Protein AF-A0A4Q3S6K4-F1 (afdb_monomer)

Structure (mmCIF, N/CA/C/O backbone):
data_AF-A0A4Q3S6K4-F1
#
_entry.id   AF-A0A4Q3S6K4-F1
#
loop_
_atom_site.group_PDB
_atom_site.id
_atom_site.type_symbol
_atom_site.label_atom_id
_atom_site.label_alt_id
_atom_site.label_comp_id
_atom_site.label_asym_id
_atom_site.label_entity_id
_atom_site.label_seq_id
_atom_site.pdbx_PDB_ins_code
_atom_site.Cartn_x
_atom_site.Cartn_y
_atom_site.Cartn_z
_atom_site.occupancy
_atom_site.B_iso_or_equiv
_atom_site.auth_seq_id
_atom_site.auth_comp_id
_atom_site.auth_asym_id
_atom_site.auth_atom_id
_atom_site.pdbx_PDB_model_num
ATOM 1 N N . MET A 1 1 ? -17.956 4.741 6.816 1.00 95.38 1 MET A N 1
ATOM 2 C CA . MET A 1 1 ? -16.808 4.893 5.907 1.00 95.38 1 MET A CA 1
ATOM 3 C C . MET A 1 1 ? -16.724 3.650 5.050 1.00 95.38 1 MET A C 1
ATOM 5 O O . MET A 1 1 ? -16.864 2.558 5.586 1.00 95.38 1 MET A O 1
ATOM 9 N N . ILE A 1 2 ? -16.539 3.829 3.748 1.00 96.81 2 ILE A N 1
ATOM 10 C CA . ILE A 1 2 ? -16.152 2.753 2.837 1.00 96.81 2 ILE A CA 1
ATOM 11 C C . ILE A 1 2 ? -14.733 3.094 2.401 1.00 96.81 2 ILE A C 1
ATOM 13 O O . ILE A 1 2 ? -14.504 4.203 1.920 1.00 96.81 2 ILE A O 1
ATOM 17 N N . LEU A 1 3 ? -13.798 2.182 2.631 1.00 96.69 3 LEU A N 1
ATOM 18 C CA . LEU A 1 3 ? -12.411 2.306 2.209 1.00 96.69 3 LEU A CA 1
ATOM 19 C C . LEU A 1 3 ? -12.179 1.319 1.068 1.00 96.69 3 LEU A C 1
ATOM 21 O O . LEU A 1 3 ? -12.481 0.139 1.215 1.00 96.69 3 LEU A O 1
ATOM 25 N N . VAL A 1 4 ? -11.678 1.812 -0.060 1.00 96.00 4 VAL A N 1
ATOM 26 C CA . VAL A 1 4 ? -11.368 1.003 -1.243 1.00 96.00 4 VAL A CA 1
ATOM 27 C C . VAL A 1 4 ? -9.893 1.191 -1.543 1.00 96.00 4 VAL A C 1
ATOM 29 O O . VAL A 1 4 ? -9.453 2.320 -1.750 1.00 96.00 4 VAL A O 1
ATOM 32 N N . LEU A 1 5 ? -9.137 0.099 -1.532 1.00 95.75 5 LEU A N 1
ATOM 33 C CA . LEU A 1 5 ? -7.689 0.099 -1.712 1.00 95.75 5 LEU A CA 1
ATOM 34 C C . LEU A 1 5 ? -7.286 -0.886 -2.812 1.00 95.75 5 LEU A C 1
ATOM 36 O O . LEU A 1 5 ? -7.987 -1.881 -3.023 1.00 95.75 5 LEU A O 1
ATOM 40 N N . PRO A 1 6 ? -6.176 -0.626 -3.524 1.00 93.44 6 PRO A N 1
ATOM 41 C CA . PRO A 1 6 ? -5.628 -1.583 -4.474 1.00 93.44 6 PRO A CA 1
ATOM 42 C C . PRO A 1 6 ? -5.167 -2.843 -3.737 1.00 93.44 6 PRO A C 1
ATOM 44 O O . PRO A 1 6 ? -4.420 -2.746 -2.766 1.00 93.44 6 PRO A O 1
ATOM 47 N N . ASP A 1 7 ? -5.596 -4.010 -4.209 1.00 94.50 7 ASP A N 1
ATOM 48 C CA . ASP A 1 7 ? -5.064 -5.296 -3.769 1.00 94.50 7 ASP A CA 1
ATOM 49 C C . ASP A 1 7 ? -3.677 -5.489 -4.394 1.00 94.50 7 ASP A C 1
ATOM 51 O O . ASP A 1 7 ? -3.549 -5.596 -5.625 1.00 94.50 7 ASP A O 1
ATOM 55 N N . PRO A 1 8 ? -2.610 -5.497 -3.582 1.00 93.19 8 PRO A N 1
ATOM 56 C CA . PRO A 1 8 ? -1.274 -5.537 -4.123 1.00 93.19 8 PRO A CA 1
ATOM 57 C C . PRO A 1 8 ? -0.954 -6.867 -4.802 1.00 93.19 8 PRO A C 1
ATOM 59 O O . PRO A 1 8 ? -0.105 -6.862 -5.680 1.00 93.19 8 PRO A O 1
ATOM 62 N N . GLU A 1 9 ? -1.636 -7.975 -4.492 1.00 92.75 9 GLU A N 1
ATOM 63 C CA . GLU A 1 9 ? -1.395 -9.275 -5.141 1.00 92.75 9 GLU A CA 1
ATOM 64 C C . GLU A 1 9 ? -1.678 -9.230 -6.650 1.00 92.75 9 GLU A C 1
ATOM 66 O O . GLU A 1 9 ? -1.053 -9.935 -7.452 1.00 92.75 9 GLU A O 1
ATOM 71 N N . PHE A 1 10 ? -2.591 -8.350 -7.062 1.00 91.56 10 PHE A N 1
ATOM 72 C CA . PHE A 1 10 ? -3.059 -8.292 -8.440 1.00 91.56 10 PHE A CA 1
ATOM 73 C C . PHE A 1 10 ? -2.723 -6.992 -9.177 1.00 91.56 10 PHE A C 1
ATOM 75 O O . PHE A 1 10 ? -2.999 -6.872 -10.371 1.00 91.56 10 PHE A O 1
ATOM 82 N N . THR A 1 11 ? -2.084 -6.032 -8.513 1.00 91.62 11 THR A N 1
ATOM 83 C CA . THR A 1 11 ? -1.658 -4.773 -9.142 1.00 91.62 11 THR A CA 1
ATOM 84 C C . THR A 1 11 ? -0.200 -4.833 -9.614 1.00 91.62 11 THR A C 1
ATOM 86 O O . THR A 1 11 ? 0.479 -5.866 -9.554 1.00 91.62 11 THR A O 1
ATOM 89 N N . PHE A 1 12 ? 0.295 -3.708 -10.130 1.00 92.88 12 PHE A N 1
ATOM 90 C CA . PHE A 1 12 ? 1.703 -3.523 -10.477 1.00 92.88 12 PHE A CA 1
ATOM 91 C C . PHE A 1 12 ? 2.618 -3.460 -9.236 1.00 92.88 12 PHE A C 1
ATOM 93 O O . PHE A 1 12 ? 3.827 -3.606 -9.376 1.00 92.88 12 PHE A O 1
ATOM 100 N N . ASP A 1 13 ? 2.059 -3.320 -8.028 1.00 94.50 13 ASP A N 1
ATOM 101 C CA . ASP A 1 13 ? 2.806 -3.253 -6.765 1.00 94.50 13 ASP A CA 1
ATOM 102 C C . ASP A 1 13 ? 3.066 -4.636 -6.126 1.00 94.50 13 ASP A C 1
ATOM 104 O O . ASP A 1 13 ? 3.575 -4.720 -5.008 1.00 94.50 13 ASP A O 1
ATOM 108 N N . HIS A 1 14 ? 2.735 -5.749 -6.791 1.00 94.88 14 HIS A N 1
ATOM 109 C CA . HIS A 1 14 ? 2.844 -7.085 -6.180 1.00 94.88 14 HIS A CA 1
ATOM 110 C C . HIS A 1 14 ? 4.262 -7.462 -5.733 1.00 94.88 14 HIS A C 1
ATOM 112 O O . HIS A 1 14 ? 4.383 -8.193 -4.754 1.00 94.88 14 HIS A O 1
ATOM 118 N N . ASN A 1 15 ? 5.308 -6.926 -6.375 1.00 96.88 15 ASN A N 1
ATOM 119 C CA . ASN A 1 15 ? 6.705 -7.160 -5.984 1.00 96.88 15 ASN A CA 1
ATOM 120 C C . ASN A 1 15 ? 7.239 -6.145 -4.962 1.00 96.88 15 ASN A C 1
ATOM 122 O O . ASN A 1 15 ? 8.346 -6.317 -4.456 1.00 96.88 15 ASN A O 1
ATOM 126 N N . ARG A 1 16 ? 6.483 -5.085 -4.659 1.00 97.06 16 ARG A N 1
ATOM 127 C CA . ARG A 1 16 ? 6.907 -4.052 -3.711 1.00 97.06 16 ARG A CA 1
ATOM 128 C C . ARG A 1 16 ? 6.760 -4.510 -2.271 1.00 97.06 16 ARG A C 1
ATOM 130 O O . ARG A 1 16 ? 5.889 -5.319 -1.929 1.00 97.06 16 ARG A O 1
ATOM 137 N N . GLN A 1 17 ? 7.578 -3.919 -1.407 1.00 96.12 17 GLN A N 1
ATOM 138 C CA . GLN A 1 17 ? 7.513 -4.168 0.024 1.00 96.12 17 GLN A CA 1
ATOM 139 C C . GLN A 1 17 ? 6.143 -3.758 0.589 1.00 96.12 17 GLN A C 1
ATOM 141 O O . GLN A 1 17 ? 5.689 -2.629 0.411 1.00 96.12 17 GLN A O 1
ATOM 146 N N . ARG A 1 18 ? 5.490 -4.678 1.311 1.00 97.31 18 ARG A N 1
ATOM 147 C CA . ARG A 1 18 ? 4.256 -4.383 2.054 1.00 97.31 18 ARG A CA 1
ATOM 148 C C . ARG A 1 18 ? 4.560 -3.377 3.169 1.00 97.31 18 ARG A C 1
ATOM 150 O O . ARG A 1 18 ? 5.515 -3.562 3.926 1.00 97.31 18 ARG A O 1
ATOM 157 N N . SER A 1 19 ? 3.760 -2.320 3.270 1.00 97.31 19 SER A N 1
ATOM 158 C CA . SER A 1 19 ? 3.920 -1.303 4.311 1.00 97.31 19 SER A CA 1
ATOM 159 C C . SER A 1 19 ? 3.502 -1.864 5.665 1.00 97.31 19 SER A C 1
ATOM 161 O O . SER A 1 19 ? 2.526 -2.601 5.753 1.00 97.31 19 SER A O 1
ATOM 163 N N . THR A 1 20 ? 4.217 -1.512 6.731 1.00 98.06 20 THR A N 1
ATOM 164 C CA . THR A 1 20 ? 3.821 -1.888 8.093 1.00 98.06 20 THR A CA 1
ATOM 165 C C . THR A 1 20 ? 2.870 -0.852 8.683 1.00 98.06 20 THR A C 1
ATOM 167 O O . THR A 1 20 ? 2.858 0.312 8.274 1.00 98.06 20 THR A O 1
ATOM 170 N N . PHE A 1 21 ? 2.084 -1.261 9.679 1.00 98.44 21 PHE A N 1
ATOM 171 C CA . PHE A 1 21 ? 1.252 -0.322 10.427 1.00 98.44 21 PHE A CA 1
ATOM 172 C C . PHE A 1 21 ? 2.110 0.714 11.164 1.00 98.44 21 PHE A C 1
ATOM 174 O O . PHE A 1 21 ? 1.764 1.889 11.178 1.00 98.44 21 PHE A O 1
ATOM 181 N N . GLU A 1 22 ? 3.241 0.300 11.735 1.00 98.38 22 GLU A N 1
ATOM 182 C CA . GLU A 1 22 ? 4.139 1.169 12.495 1.00 98.38 22 GLU A CA 1
ATOM 183 C C . GLU A 1 22 ? 4.709 2.291 11.624 1.00 98.38 22 GLU A C 1
ATOM 185 O O . GLU A 1 22 ? 4.738 3.437 12.066 1.00 98.38 22 GLU A O 1
ATOM 190 N N . HIS A 1 23 ? 5.096 1.977 10.381 1.00 97.31 23 HIS A N 1
ATOM 191 C CA . HIS A 1 23 ? 5.562 2.966 9.405 1.00 97.31 23 HIS A CA 1
ATOM 192 C C . HIS A 1 23 ? 4.470 4.000 9.104 1.00 97.31 23 HIS A C 1
ATOM 194 O O . HIS A 1 23 ? 4.680 5.196 9.278 1.00 97.31 23 HIS A O 1
ATOM 200 N N . ILE A 1 24 ? 3.265 3.537 8.758 1.00 97.38 24 ILE A N 1
ATOM 201 C CA . ILE A 1 24 ? 2.126 4.417 8.441 1.00 97.38 24 ILE A CA 1
ATOM 202 C C . ILE A 1 24 ? 1.729 5.273 9.652 1.00 97.38 24 ILE A C 1
ATOM 204 O O . ILE A 1 24 ? 1.423 6.459 9.525 1.00 97.38 24 ILE A O 1
ATOM 208 N N . TYR A 1 25 ? 1.717 4.684 10.847 1.00 97.75 25 TYR A N 1
ATOM 209 C CA . TYR A 1 25 ? 1.368 5.404 12.064 1.00 97.75 25 TYR A CA 1
ATOM 210 C C . TYR A 1 2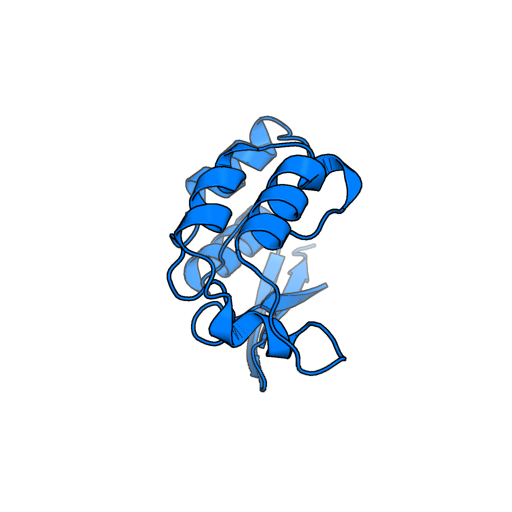5 ? 2.428 6.449 12.421 1.00 97.75 25 TYR A C 1
ATOM 212 O O . TYR A 1 25 ? 2.078 7.548 12.848 1.00 97.75 25 TYR A O 1
ATOM 220 N N . GLN A 1 26 ? 3.710 6.144 12.209 1.00 97.69 26 GLN A N 1
ATOM 221 C CA . GLN A 1 26 ? 4.790 7.111 12.367 1.00 97.69 26 GLN A CA 1
ATOM 222 C C . GLN A 1 26 ? 4.638 8.276 11.386 1.00 97.69 26 GLN A C 1
ATOM 224 O O . GLN A 1 26 ? 4.713 9.423 11.828 1.00 97.69 26 GLN A O 1
ATOM 229 N N . ASP A 1 27 ? 4.359 7.996 10.109 1.00 97.31 27 ASP A N 1
ATOM 230 C CA . ASP A 1 27 ? 4.118 9.027 9.093 1.00 97.31 27 ASP A CA 1
ATOM 231 C C . ASP A 1 27 ? 2.983 9.972 9.505 1.00 97.31 27 ASP A C 1
ATOM 233 O O . ASP A 1 27 ? 3.112 11.196 9.434 1.00 97.31 27 AS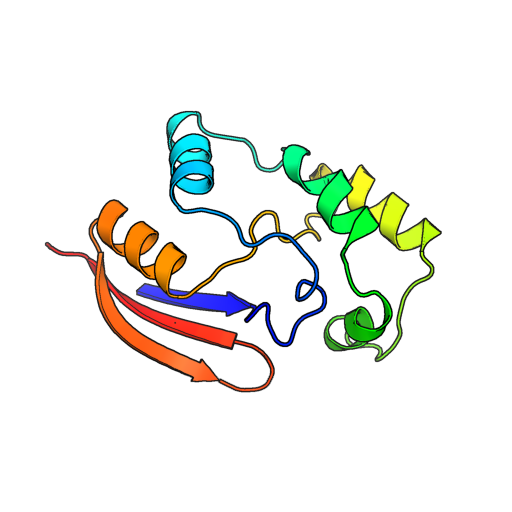P A O 1
ATOM 237 N N . TYR A 1 28 ? 1.894 9.419 10.045 1.00 96.94 28 TYR A N 1
ATOM 238 C CA . TYR A 1 28 ? 0.804 10.211 10.612 1.00 96.94 28 TYR A CA 1
ATOM 239 C C . TYR A 1 28 ? 1.254 11.080 11.801 1.00 96.94 28 TYR A C 1
ATOM 241 O O . TYR A 1 28 ? 0.939 12.268 11.848 1.00 96.94 28 TYR A O 1
ATOM 249 N N . GLN A 1 29 ? 2.004 10.522 12.760 1.00 97.88 29 GLN A N 1
ATOM 250 C CA . GLN A 1 29 ? 2.445 11.250 13.960 1.00 97.88 29 GLN A CA 1
ATOM 251 C C . GLN A 1 29 ? 3.346 12.448 13.634 1.00 97.88 29 GLN A C 1
ATOM 253 O O . GLN A 1 29 ? 3.279 13.471 14.319 1.00 97.88 29 GLN A O 1
ATOM 258 N N . VAL A 1 30 ? 4.187 12.331 12.604 1.00 97.62 30 VAL A N 1
ATOM 259 C CA . VAL A 1 30 ? 5.105 13.406 12.198 1.00 97.62 30 VAL A CA 1
ATOM 260 C C . VAL A 1 30 ? 4.539 14.307 11.101 1.00 97.62 30 VAL A C 1
ATOM 262 O O . VAL A 1 30 ? 5.218 15.245 10.691 1.00 97.62 30 VAL A O 1
ATOM 265 N N . ASN A 1 31 ? 3.290 14.083 10.679 1.00 97.06 31 ASN A N 1
ATOM 266 C CA . ASN A 1 31 ? 2.646 14.771 9.559 1.00 97.06 31 ASN A CA 1
ATOM 267 C C . ASN A 1 31 ? 3.495 14.707 8.276 1.00 97.06 31 ASN A C 1
ATOM 269 O O . ASN A 1 31 ? 3.763 15.743 7.661 1.00 97.06 31 ASN A O 1
ATOM 273 N N . THR A 1 32 ? 3.938 13.502 7.896 1.00 95.88 32 THR A N 1
ATOM 274 C CA . THR A 1 32 ? 4.685 13.267 6.652 1.00 95.88 32 THR A CA 1
ATOM 275 C C . THR A 1 32 ? 3.920 13.877 5.468 1.00 95.88 32 THR A C 1
ATOM 277 O O . THR A 1 32 ? 2.731 13.592 5.295 1.00 95.88 32 THR A O 1
ATOM 280 N N . PRO A 1 33 ? 4.561 14.754 4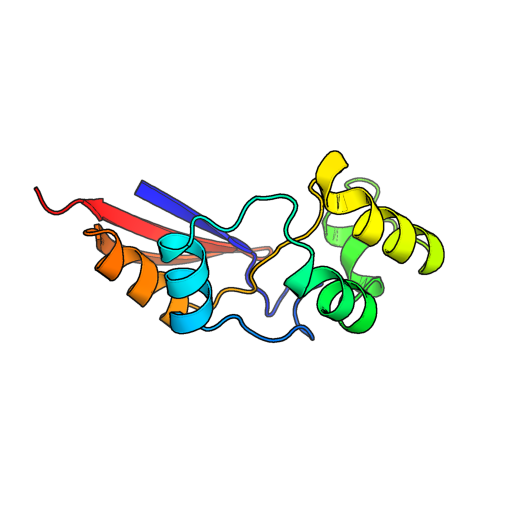.675 1.00 92.94 33 PRO A N 1
ATOM 281 C CA . PRO A 1 33 ? 3.900 15.453 3.586 1.00 92.94 33 PRO A CA 1
ATOM 282 C C . PRO A 1 33 ? 3.734 14.549 2.362 1.00 92.94 33 PRO A C 1
ATOM 284 O O . PRO A 1 33 ? 4.420 13.542 2.199 1.00 92.94 33 PRO A O 1
ATOM 287 N N . GLU A 1 34 ? 2.847 14.934 1.452 1.00 88.62 34 GLU A N 1
ATOM 288 C CA . GLU A 1 34 ? 2.559 14.144 0.249 1.00 88.62 34 GLU A CA 1
ATOM 289 C C . GLU A 1 34 ? 3.710 14.185 -0.771 1.00 88.62 34 GLU A C 1
ATOM 291 O O . GLU A 1 34 ? 3.807 13.318 -1.640 1.00 88.62 34 GLU A O 1
ATOM 296 N N . GLU A 1 35 ? 4.607 15.166 -0.652 1.00 92.69 35 GLU A N 1
ATOM 297 C CA . GLU A 1 35 ? 5.853 15.256 -1.412 1.00 92.69 35 GLU A CA 1
ATOM 298 C C . GLU A 1 35 ? 6.951 14.306 -0.907 1.00 92.69 35 GLU A C 1
ATOM 300 O O . GLU A 1 35 ? 8.054 14.317 -1.462 1.00 92.69 35 GLU A O 1
ATOM 305 N N . ASP A 1 36 ? 6.680 13.493 0.123 1.00 93.62 36 ASP A N 1
ATOM 306 C CA . ASP A 1 36 ? 7.623 12.491 0.608 1.00 93.62 36 ASP A CA 1
ATOM 307 C C . ASP A 1 36 ? 8.108 11.570 -0.525 1.00 93.62 36 ASP A C 1
ATOM 309 O O . ASP A 1 36 ? 7.343 11.086 -1.371 1.00 93.62 36 ASP A O 1
ATOM 313 N N . GLN A 1 37 ? 9.424 11.351 -0.533 1.00 93.81 37 GLN A N 1
ATOM 314 C CA . GLN A 1 37 ? 10.119 10.555 -1.541 1.00 93.81 37 GLN A CA 1
ATOM 315 C C . GLN A 1 37 ? 10.662 9.236 -0.988 1.00 93.81 37 GLN A C 1
ATOM 317 O O . GLN A 1 37 ? 11.354 8.520 -1.713 1.00 93.81 37 GLN A O 1
ATOM 322 N N . THR A 1 38 ? 10.344 8.880 0.261 1.00 94.00 38 THR A N 1
ATOM 323 C CA . THR A 1 38 ? 10.897 7.701 0.946 1.00 94.00 38 THR A CA 1
ATOM 324 C C . THR A 1 38 ? 10.650 6.416 0.154 1.00 94.00 38 THR A C 1
ATOM 326 O O . THR A 1 38 ? 11.513 5.542 0.089 1.00 94.00 38 THR A O 1
ATOM 329 N N . HIS A 1 39 ? 9.508 6.326 -0.531 1.00 94.44 39 HIS A N 1
ATOM 330 C CA . HIS A 1 39 ? 9.121 5.150 -1.314 1.00 94.44 39 HIS A CA 1
ATOM 331 C C . HIS A 1 39 ? 9.476 5.221 -2.808 1.00 94.44 39 HIS A C 1
ATOM 333 O O . HIS A 1 39 ? 9.274 4.238 -3.516 1.00 94.44 39 HIS A O 1
ATOM 339 N N . VAL A 1 40 ? 10.023 6.337 -3.311 1.00 95.44 40 VAL A N 1
ATOM 340 C CA . VAL A 1 40 ? 10.289 6.524 -4.754 1.00 95.44 40 VAL A CA 1
ATOM 341 C C . VAL A 1 40 ? 11.211 5.438 -5.305 1.00 95.44 40 VAL A C 1
ATOM 343 O O . VAL A 1 40 ? 10.934 4.887 -6.367 1.00 95.44 40 VAL A O 1
ATOM 346 N N . GLN A 1 41 ? 12.281 5.101 -4.580 1.00 96.38 41 GLN A N 1
ATOM 347 C CA . GLN A 1 41 ? 13.241 4.099 -5.042 1.00 96.38 41 GLN A CA 1
ATOM 348 C C . GLN A 1 41 ? 12.629 2.690 -5.086 1.00 96.38 41 GLN A C 1
ATOM 350 O O . GLN A 1 41 ? 12.791 1.993 -6.081 1.00 96.38 41 GLN A O 1
ATOM 355 N N . ASP A 1 42 ? 11.851 2.306 -4.068 1.00 96.94 42 ASP A N 1
ATOM 356 C CA . ASP A 1 42 ? 11.122 1.028 -4.061 1.00 96.94 42 ASP A CA 1
ATOM 357 C C . ASP A 1 42 ? 10.148 0.925 -5.245 1.00 96.94 42 ASP A C 1
ATOM 359 O O . ASP A 1 42 ? 10.081 -0.110 -5.905 1.00 96.94 42 ASP A O 1
ATOM 363 N N . VAL A 1 43 ? 9.434 2.006 -5.578 1.00 95.69 43 VAL A N 1
ATOM 364 C CA . VAL A 1 43 ? 8.530 2.005 -6.738 1.00 95.69 43 VAL A CA 1
ATOM 365 C C . VAL A 1 43 ? 9.304 1.890 -8.054 1.00 95.69 43 VAL A C 1
ATOM 367 O O . VAL A 1 43 ? 8.859 1.199 -8.970 1.00 95.69 43 VAL A O 1
ATOM 370 N N . ILE A 1 44 ? 10.457 2.551 -8.179 1.00 96.06 44 ILE A N 1
ATOM 371 C CA . ILE A 1 44 ? 11.303 2.445 -9.375 1.00 96.06 44 ILE A CA 1
ATOM 372 C C . ILE A 1 44 ? 11.770 1.002 -9.580 1.00 96.06 44 ILE A C 1
ATOM 374 O O . ILE A 1 44 ? 11.665 0.489 -10.694 1.00 96.06 44 ILE A O 1
ATOM 378 N N . ASP A 1 45 ? 12.229 0.354 -8.513 1.00 97.00 45 ASP A N 1
ATOM 379 C CA . ASP A 1 45 ? 12.876 -0.954 -8.600 1.00 97.00 45 ASP A CA 1
ATOM 380 C C . ASP A 1 45 ? 11.875 -2.115 -8.693 1.00 97.00 45 ASP A C 1
ATOM 382 O O . ASP A 1 45 ? 12.146 -3.107 -9.369 1.00 97.00 45 ASP A O 1
ATOM 386 N N . ASN A 1 46 ? 10.714 -1.998 -8.035 1.00 97.25 46 ASN A N 1
ATOM 387 C CA . ASN A 1 46 ? 9.807 -3.128 -7.810 1.00 97.25 46 ASN A CA 1
ATOM 388 C C . ASN A 1 46 ? 8.419 -2.979 -8.462 1.00 97.25 46 ASN A C 1
ATOM 390 O O . ASN A 1 46 ? 7.607 -3.903 -8.380 1.00 97.25 46 ASN A O 1
ATOM 394 N N . CYS A 1 47 ? 8.110 -1.860 -9.123 1.00 94.69 47 CYS A N 1
ATOM 395 C CA . CYS A 1 47 ? 6.881 -1.746 -9.916 1.00 94.69 47 CYS A CA 1
ATOM 396 C C . CYS A 1 47 ? 6.942 -2.657 -11.154 1.00 94.69 47 CYS A C 1
ATOM 398 O O . CYS A 1 47 ? 7.830 -2.526 -11.999 1.00 94.69 47 CYS A O 1
ATOM 400 N N . ASP A 1 48 ? 5.965 -3.553 -11.312 1.00 94.25 48 ASP A N 1
ATOM 401 C CA . ASP A 1 48 ? 5.843 -4.361 -12.525 1.00 94.25 48 ASP A CA 1
ATOM 402 C C . ASP A 1 48 ? 5.210 -3.552 -13.666 1.00 94.25 48 ASP A C 1
ATOM 404 O O . ASP A 1 48 ? 3.987 -3.523 -13.860 1.00 94.25 48 ASP A O 1
ATOM 408 N N . LEU A 1 49 ? 6.071 -2.941 -14.481 1.00 91.88 49 LEU A N 1
ATOM 409 C CA . LEU A 1 49 ? 5.676 -2.183 -15.671 1.00 91.88 49 LEU A CA 1
ATOM 410 C C . LEU A 1 49 ? 4.900 -3.013 -16.693 1.00 91.88 49 LEU A C 1
ATOM 412 O O . LEU A 1 49 ? 4.127 -2.444 -17.469 1.00 91.88 49 LEU A O 1
ATOM 416 N N . SER A 1 50 ? 5.047 -4.342 -16.683 1.00 90.81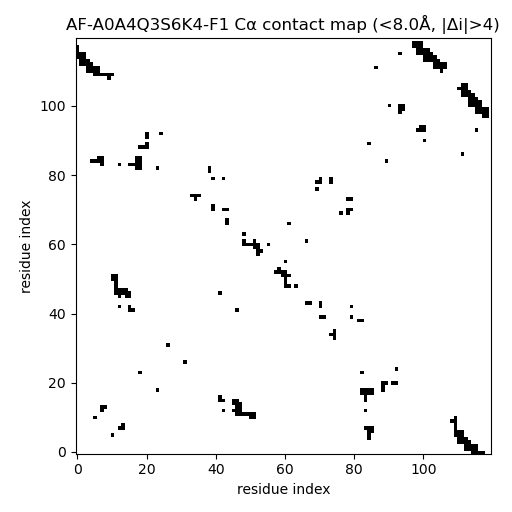 50 SER A N 1
ATOM 417 C CA . SER A 1 50 ? 4.274 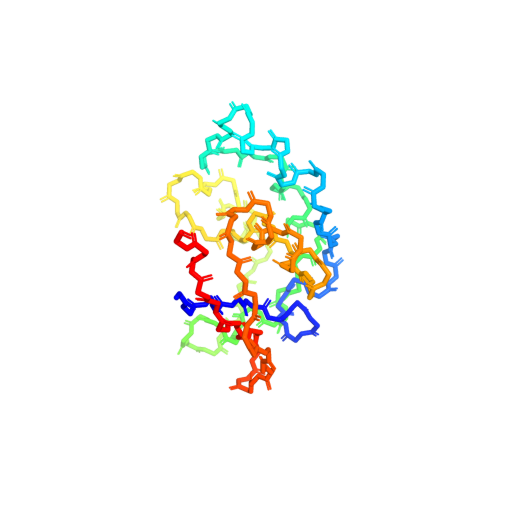-5.218 -17.557 1.00 90.81 50 SER A CA 1
ATOM 418 C C . SER A 1 50 ? 2.797 -5.245 -17.194 1.00 90.81 50 SER A C 1
ATOM 420 O O . SER A 1 50 ? 2.022 -5.642 -18.048 1.00 90.81 50 SER A O 1
ATOM 422 N N . ARG A 1 51 ? 2.401 -4.793 -15.991 1.00 89.06 51 ARG A N 1
ATOM 423 C CA . ARG A 1 51 ? 1.011 -4.716 -15.496 1.00 89.06 51 ARG A CA 1
ATOM 424 C C . ARG A 1 51 ? 0.436 -3.304 -15.456 1.00 89.06 51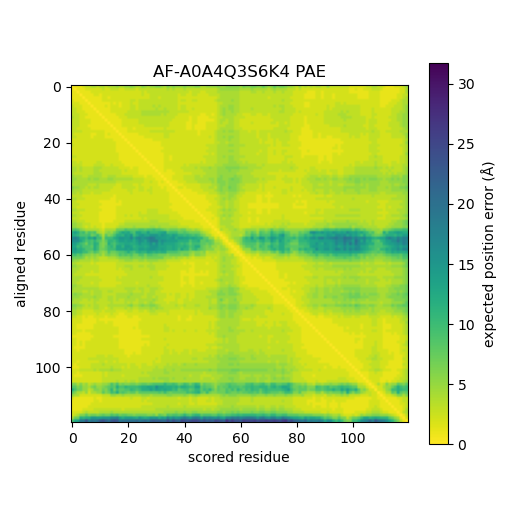 ARG A C 1
ATOM 426 O O . ARG A 1 51 ? -0.768 -3.146 -15.290 1.00 89.06 51 ARG A O 1
ATOM 433 N N . VAL A 1 52 ? 1.249 -2.272 -15.667 1.00 83.50 52 VAL A N 1
ATOM 434 C CA . VAL A 1 52 ? 0.797 -0.866 -15.640 1.00 83.50 52 VAL A CA 1
ATOM 435 C C . VAL A 1 52 ? -0.285 -0.575 -16.699 1.00 83.50 52 VAL A C 1
ATOM 437 O O . VAL A 1 52 ? -1.146 0.284 -16.502 1.00 83.50 52 VAL A O 1
ATOM 440 N N . TYR A 1 53 ? -0.333 -1.351 -17.789 1.00 75.81 53 TYR A N 1
ATOM 441 C CA . TYR A 1 53 ? -1.400 -1.257 -18.797 1.00 75.81 53 TYR A CA 1
ATOM 442 C C . TYR A 1 53 ? -2.815 -1.454 -18.228 1.00 75.81 53 TYR A C 1
ATOM 444 O O . TYR A 1 53 ? -3.774 -0.978 -18.837 1.00 75.81 53 TYR A O 1
ATOM 452 N N . LEU A 1 54 ? -2.947 -2.126 -17.076 1.00 65.69 54 LEU A N 1
ATOM 453 C CA . LEU A 1 54 ? -4.219 -2.347 -16.386 1.00 65.69 54 LEU A CA 1
ATOM 454 C C . LEU A 1 54 ? -4.877 -1.034 -15.932 1.00 65.69 54 LEU A C 1
ATOM 456 O O . LEU A 1 54 ? -6.074 -1.025 -15.660 1.00 65.69 54 LEU A O 1
ATOM 460 N N . LEU A 1 55 ? -4.119 0.067 -15.867 1.00 66.88 55 LEU A N 1
ATOM 461 C CA . LEU A 1 55 ? -4.566 1.333 -15.279 1.00 66.88 55 LEU A CA 1
ATOM 462 C C . LEU A 1 55 ? -4.503 2.524 -16.235 1.00 66.88 55 LEU A C 1
ATOM 464 O O . LEU A 1 55 ? -5.230 3.495 -16.052 1.00 66.88 55 LEU A O 1
ATOM 468 N N . ASN A 1 56 ? -3.701 2.442 -17.297 1.00 67.56 56 ASN A N 1
ATOM 469 C CA . ASN A 1 56 ? -3.483 3.569 -18.208 1.00 67.56 56 ASN A CA 1
ATOM 470 C C . ASN A 1 56 ? -4.655 3.852 -19.167 1.00 67.56 56 ASN A C 1
ATOM 472 O O . ASN A 1 56 ? -4.547 4.741 -20.013 1.00 67.56 56 ASN A O 1
ATOM 476 N N . GLY A 1 57 ? -5.753 3.083 -19.103 1.00 66.38 57 GLY A N 1
ATOM 477 C CA . GLY A 1 57 ? -6.971 3.236 -19.924 1.00 66.38 57 GLY A CA 1
ATOM 478 C C . GLY A 1 57 ? -6.786 3.013 -21.435 1.00 66.38 57 GLY A C 1
ATOM 479 O O . GLY A 1 57 ? -7.749 2.776 -22.157 1.00 66.38 57 GLY A O 1
ATOM 480 N N . ASN A 1 58 ? -5.544 3.047 -21.915 1.00 77.06 58 ASN A N 1
ATOM 481 C CA . ASN A 1 58 ? -5.128 2.869 -23.300 1.00 77.06 58 ASN A CA 1
ATOM 482 C C . ASN A 1 58 ? -4.579 1.458 -23.582 1.00 77.06 58 ASN A C 1
ATOM 484 O O . ASN A 1 58 ? -4.189 1.179 -24.717 1.00 77.06 58 ASN A O 1
ATOM 488 N N . GLY A 1 59 ? -4.527 0.592 -22.561 1.00 75.38 59 GLY A N 1
ATOM 489 C CA . GLY A 1 59 ? -4.046 -0.787 -22.657 1.00 75.38 59 GLY A CA 1
ATOM 490 C C . GLY A 1 59 ? -2.558 -0.917 -22.989 1.00 75.38 59 GLY A C 1
ATOM 491 O O . GLY A 1 59 ? -2.147 -1.957 -23.500 1.00 75.38 59 GLY A O 1
ATOM 492 N N . LYS A 1 60 ? -1.745 0.118 -22.738 1.00 80.38 60 LYS A N 1
ATOM 493 C CA . LYS A 1 60 ? -0.308 0.127 -23.043 1.00 80.38 60 LYS A CA 1
ATOM 494 C C . LYS A 1 60 ? 0.545 0.318 -21.794 1.00 80.38 60 LYS A C 1
ATOM 496 O O . LYS A 1 60 ? 0.210 1.090 -20.894 1.00 80.38 60 LYS A O 1
ATOM 501 N N . THR A 1 61 ? 1.677 -0.377 -21.782 1.00 86.81 61 THR A N 1
ATOM 502 C CA . THR A 1 61 ? 2.770 -0.160 -20.831 1.00 86.81 61 THR A CA 1
ATOM 503 C C . THR A 1 61 ? 3.580 1.082 -21.221 1.00 86.81 61 THR A C 1
ATOM 505 O O . THR A 1 61 ? 3.399 1.637 -22.311 1.00 86.81 61 THR A O 1
ATOM 508 N N . ILE A 1 62 ? 4.461 1.532 -20.326 1.00 88.00 62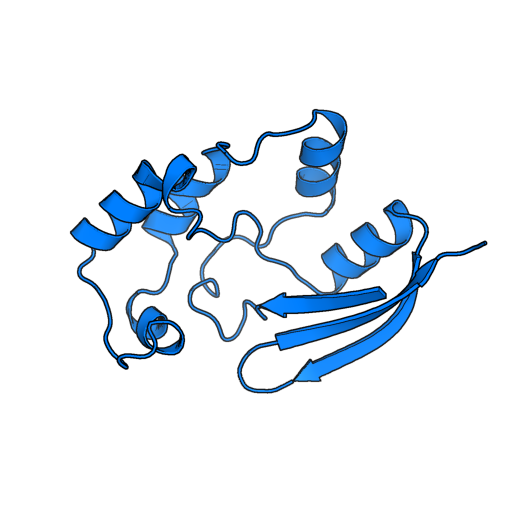 ILE A N 1
ATOM 509 C CA . ILE A 1 62 ? 5.378 2.657 -20.558 1.00 88.00 62 ILE A CA 1
ATOM 510 C C . ILE A 1 62 ? 6.839 2.178 -20.555 1.00 88.00 62 ILE A C 1
ATOM 512 O O . ILE A 1 62 ? 7.136 1.166 -19.914 1.00 88.00 62 ILE A O 1
ATOM 516 N N . PRO A 1 63 ? 7.759 2.877 -21.246 1.00 92.56 63 PRO A N 1
ATOM 517 C CA . PRO A 1 63 ? 9.195 2.642 -21.102 1.00 92.56 63 PRO A CA 1
ATOM 518 C C . PRO A 1 63 ? 9.675 2.887 -19.666 1.00 92.56 63 PRO A C 1
ATOM 520 O O . PRO A 1 63 ? 9.120 3.725 -18.952 1.00 92.56 63 PRO A O 1
ATOM 523 N N . TYR A 1 64 ? 10.741 2.198 -19.260 1.00 94.06 64 TYR A N 1
ATOM 524 C CA . TYR A 1 64 ? 11.305 2.319 -17.913 1.00 94.06 64 TYR A CA 1
ATOM 525 C C . TYR A 1 64 ? 11.805 3.737 -17.606 1.00 94.06 64 TYR A C 1
ATOM 527 O O . TYR A 1 64 ? 11.588 4.251 -16.514 1.00 94.06 64 TYR A O 1
ATOM 535 N N . GLU A 1 65 ? 12.413 4.418 -18.577 1.00 95.50 65 GLU A N 1
ATOM 536 C CA . GLU A 1 65 ? 12.916 5.784 -18.402 1.00 95.50 65 GLU A CA 1
ATOM 537 C C . GLU A 1 65 ? 11.780 6.755 -18.059 1.00 95.50 65 GLU A C 1
ATOM 539 O O . GLU A 1 65 ? 11.915 7.583 -17.162 1.0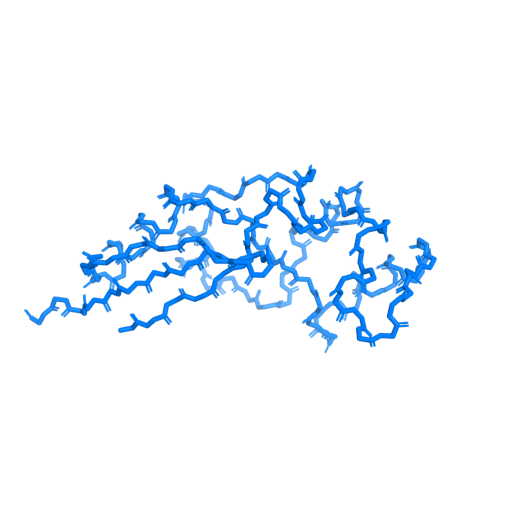0 95.50 65 GLU A O 1
ATOM 544 N N . MET A 1 66 ? 10.629 6.586 -18.715 1.00 92.62 66 MET A N 1
ATOM 545 C CA . MET A 1 66 ? 9.424 7.372 -18.455 1.00 92.62 66 MET A CA 1
ATOM 546 C C . MET A 1 66 ? 8.846 7.080 -17.063 1.00 92.62 66 MET A C 1
ATOM 548 O O . MET A 1 66 ? 8.427 8.004 -16.371 1.00 92.62 66 MET A O 1
ATOM 552 N N . HIS A 1 67 ? 8.867 5.816 -16.618 1.00 93.12 67 HIS A N 1
ATOM 553 C CA . HIS A 1 67 ? 8.491 5.445 -15.245 1.00 93.12 67 HIS A CA 1
ATOM 554 C C . HIS A 1 67 ? 9.357 6.167 -14.210 1.00 93.12 67 HIS A C 1
ATOM 556 O O . HIS A 1 67 ? 8.836 6.772 -13.273 1.00 93.12 67 HIS A O 1
ATOM 562 N N . VAL A 1 68 ? 10.676 6.167 -14.410 1.00 95.38 68 VAL A N 1
ATOM 563 C CA . VAL A 1 68 ? 11.625 6.855 -13.525 1.00 95.38 68 VAL A CA 1
ATOM 564 C C . VAL A 1 68 ? 11.352 8.360 -13.476 1.00 95.38 68 VAL A C 1
ATOM 566 O O . VAL A 1 68 ? 11.387 8.950 -12.395 1.00 95.38 68 VAL A O 1
ATOM 569 N N . GLU A 1 69 ? 11.077 8.992 -14.618 1.00 94.69 69 GLU A N 1
ATOM 570 C CA . GLU A 1 69 ? 10.721 10.415 -14.677 1.00 94.69 69 GLU A CA 1
ATOM 571 C C . GLU A 1 69 ? 9.431 10.710 -13.903 1.00 94.69 69 GLU A C 1
ATOM 573 O O . GLU A 1 69 ? 9.406 11.638 -13.092 1.00 94.69 69 GLU A O 1
ATOM 578 N N . TYR A 1 70 ? 8.390 9.889 -14.076 1.00 92.19 70 TYR A N 1
ATOM 579 C CA . TYR A 1 70 ? 7.128 10.051 -13.351 1.00 92.19 70 TYR A CA 1
ATOM 580 C C . TYR A 1 70 ? 7.287 9.867 -11.843 1.00 92.19 70 TYR A C 1
ATOM 582 O O . TYR A 1 70 ? 6.737 10.655 -11.072 1.00 92.19 70 TYR A O 1
ATOM 590 N N . CYS A 1 71 ? 8.087 8.887 -11.416 1.00 93.25 71 CYS A N 1
ATOM 591 C CA . CYS A 1 71 ? 8.376 8.668 -10.003 1.00 93.25 71 CYS A CA 1
ATOM 592 C C . CYS A 1 71 ? 9.101 9.866 -9.373 1.00 93.25 71 CYS A C 1
ATOM 594 O O . CYS A 1 71 ? 8.775 10.278 -8.261 1.00 93.25 71 CYS A O 1
ATOM 596 N N . LYS A 1 72 ? 10.064 10.459 -10.087 1.00 93.25 72 LYS A N 1
ATOM 597 C CA . LYS A 1 72 ? 10.826 11.621 -9.602 1.00 93.25 72 LYS A CA 1
ATOM 598 C C . LYS A 1 72 ? 9.992 12.899 -9.532 1.00 93.25 72 LYS A C 1
ATOM 600 O O . LYS A 1 72 ? 10.236 13.720 -8.652 1.00 93.25 72 LYS A O 1
ATOM 605 N N . ASP A 1 73 ? 9.008 13.056 -10.416 1.00 93.56 73 ASP A N 1
ATOM 606 C CA . ASP A 1 73 ? 8.072 14.192 -10.420 1.00 93.56 73 ASP A CA 1
ATOM 607 C C . ASP A 1 73 ? 6.768 13.886 -9.647 1.00 93.56 73 ASP A C 1
ATOM 609 O O . ASP A 1 73 ? 5.738 14.534 -9.848 1.00 93.56 73 ASP A O 1
ATOM 613 N N . ASN A 1 74 ? 6.776 12.894 -8.741 1.00 92.00 74 ASN A N 1
ATOM 614 C CA . ASN A 1 74 ? 5.570 12.476 -8.019 1.00 92.00 74 ASN A CA 1
ATOM 615 C C . ASN A 1 74 ? 4.953 13.590 -7.161 1.00 92.00 74 ASN A C 1
ATOM 617 O O . ASN A 1 74 ? 3.733 13.656 -7.060 1.00 92.00 74 ASN A O 1
ATOM 621 N N . ALA A 1 75 ? 5.758 14.504 -6.611 1.00 91.50 75 ALA A N 1
ATOM 622 C CA . ALA A 1 75 ? 5.247 15.664 -5.872 1.00 91.50 75 ALA A CA 1
ATOM 623 C C . ALA A 1 75 ? 4.235 16.486 -6.699 1.00 91.50 75 ALA A C 1
ATOM 625 O O . ALA A 1 75 ? 3.288 17.055 -6.161 1.00 91.50 75 ALA A O 1
ATOM 626 N N . LYS A 1 76 ? 4.404 16.509 -8.027 1.00 92.00 76 LYS A N 1
ATOM 627 C CA . LYS A 1 76 ? 3.509 17.194 -8.960 1.00 92.00 76 LYS A CA 1
ATOM 628 C C . LYS A 1 76 ? 2.468 16.261 -9.574 1.00 92.00 76 LYS A C 1
ATOM 630 O O . LYS A 1 76 ? 1.308 16.644 -9.701 1.00 92.00 76 LYS A O 1
ATOM 635 N N . LEU A 1 77 ? 2.888 15.073 -10.010 1.00 90.00 77 LEU A N 1
ATOM 636 C CA . LEU A 1 77 ? 2.048 14.150 -10.779 1.00 90.00 77 LEU A CA 1
ATOM 637 C C . LEU A 1 77 ? 1.121 13.307 -9.900 1.00 90.00 77 LEU A C 1
ATOM 639 O O . LEU A 1 77 ? 0.046 12.928 -10.356 1.00 90.00 77 LEU A O 1
ATOM 643 N N . ARG A 1 78 ? 1.529 13.031 -8.657 1.00 88.75 78 ARG A N 1
ATOM 644 C CA . ARG A 1 78 ? 0.789 12.244 -7.660 1.00 88.75 78 ARG A CA 1
ATOM 645 C C . ARG A 1 78 ? 0.329 10.887 -8.189 1.00 88.75 78 ARG A C 1
ATOM 647 O O . ARG A 1 78 ? -0.837 10.517 -8.070 1.00 88.75 78 ARG A O 1
ATOM 654 N N . THR A 1 79 ? 1.253 10.175 -8.824 1.00 83.75 79 THR A N 1
ATOM 655 C CA . THR A 1 79 ? 0.978 8.907 -9.514 1.00 83.75 79 THR A CA 1
ATOM 656 C C . THR A 1 79 ? 1.439 7.683 -8.732 1.00 83.75 79 THR A C 1
ATOM 658 O O . THR A 1 79 ? 1.069 6.570 -9.097 1.00 83.75 79 THR A O 1
ATOM 661 N N . LEU A 1 80 ? 2.218 7.858 -7.660 1.00 89.19 80 LEU A N 1
ATOM 662 C CA . LEU A 1 80 ? 2.725 6.742 -6.868 1.00 89.19 80 LEU A CA 1
ATOM 663 C C . LEU A 1 80 ? 1.760 6.362 -5.748 1.00 89.19 80 LEU A C 1
ATOM 665 O O . LEU A 1 80 ? 1.258 7.214 -5.015 1.00 89.19 80 LEU A O 1
ATOM 669 N N . HIS A 1 81 ? 1.586 5.059 -5.550 1.00 90.94 81 HIS A N 1
ATOM 670 C CA . HIS A 1 81 ? 1.095 4.540 -4.282 1.00 90.94 81 HIS A CA 1
ATOM 671 C C . HIS A 1 81 ? 2.239 4.583 -3.266 1.00 90.94 81 HIS A C 1
ATOM 673 O O . HIS A 1 81 ? 3.199 3.815 -3.373 1.00 90.94 81 HIS A O 1
ATOM 679 N N . HIS A 1 82 ? 2.151 5.471 -2.277 1.00 92.94 82 HIS A N 1
ATOM 680 C CA . HIS A 1 82 ? 3.160 5.540 -1.215 1.00 92.94 82 HIS A CA 1
ATOM 681 C C . HIS A 1 82 ? 3.188 4.260 -0.382 1.00 92.94 82 HIS A C 1
ATOM 683 O O . HIS A 1 82 ? 4.261 3.728 -0.116 1.00 92.94 82 HIS A O 1
ATOM 689 N N . HIS A 1 83 ? 2.019 3.707 -0.061 1.00 95.88 83 HIS A N 1
ATOM 690 C CA . HIS A 1 83 ? 1.904 2.510 0.763 1.00 95.88 83 HIS A CA 1
ATOM 691 C C . HIS A 1 83 ? 1.305 1.333 -0.002 1.00 95.88 83 HIS A C 1
ATOM 693 O O . HIS A 1 83 ? 0.433 1.496 -0.856 1.00 95.88 83 HIS A O 1
ATOM 699 N N . VAL A 1 84 ? 1.759 0.135 0.358 1.00 97.19 84 VAL A N 1
ATOM 700 C CA . VAL A 1 84 ? 1.283 -1.138 -0.181 1.00 97.19 84 VAL A CA 1
ATOM 701 C C . VAL A 1 84 ? 0.567 -1.875 0.945 1.00 97.19 84 VAL A C 1
ATOM 703 O O . VAL A 1 84 ? 1.200 -2.376 1.876 1.00 97.19 84 VAL A O 1
ATOM 706 N N . TYR A 1 85 ? -0.763 -1.880 0.890 1.00 97.31 85 TYR A N 1
ATOM 707 C CA . TYR A 1 85 ? -1.620 -2.296 2.000 1.00 97.31 85 TYR A CA 1
ATOM 708 C C . TYR A 1 85 ? -1.825 -3.810 2.078 1.00 97.31 85 TYR A C 1
ATOM 710 O O . TYR A 1 85 ? -1.835 -4.503 1.068 1.00 97.31 85 TYR A O 1
ATOM 718 N N . THR A 1 86 ? -2.075 -4.306 3.288 1.00 97.00 86 THR A N 1
ATOM 719 C CA . THR A 1 86 ? -2.592 -5.656 3.562 1.00 97.00 86 THR A CA 1
ATOM 720 C C . THR A 1 86 ? -3.815 -5.553 4.473 1.00 97.00 86 THR A C 1
ATOM 722 O O . THR A 1 86 ? -3.967 -4.542 5.167 1.00 97.00 86 THR A O 1
ATOM 725 N N . ASP A 1 87 ? -4.655 -6.593 4.533 1.00 97.19 87 ASP A N 1
ATOM 726 C CA . ASP A 1 87 ? -5.812 -6.617 5.448 1.00 97.19 87 ASP A CA 1
ATOM 727 C C . ASP A 1 87 ? -5.400 -6.324 6.898 1.00 97.19 87 ASP A C 1
ATOM 729 O O . ASP A 1 87 ? -6.031 -5.517 7.581 1.00 97.19 87 ASP A O 1
ATOM 733 N N . GLU A 1 88 ? -4.297 -6.922 7.362 1.00 97.19 88 GLU A N 1
ATOM 734 C CA . GLU A 1 88 ? -3.783 -6.710 8.720 1.00 97.19 88 GLU A CA 1
ATOM 735 C C . GLU A 1 88 ? -3.500 -5.227 9.000 1.00 97.19 88 GLU A C 1
ATOM 737 O O . GLU A 1 88 ? -3.906 -4.688 10.034 1.00 97.19 88 GLU A O 1
ATOM 742 N N . VAL A 1 89 ? -2.818 -4.559 8.070 1.00 98.06 89 VAL A N 1
ATOM 743 C CA . VAL A 1 89 ? -2.434 -3.151 8.202 1.00 98.06 89 VAL A CA 1
ATOM 744 C C . VAL A 1 89 ? -3.669 -2.261 8.187 1.00 98.06 89 VAL A C 1
ATOM 746 O O . VAL A 1 89 ? -3.803 -1.386 9.042 1.00 98.06 89 VAL A O 1
ATOM 749 N N . VAL A 1 90 ? -4.605 -2.513 7.270 1.00 97.94 90 VAL A N 1
ATOM 750 C CA . VAL A 1 90 ? -5.840 -1.729 7.162 1.00 97.94 90 VAL A CA 1
ATOM 751 C C . VAL A 1 90 ? -6.699 -1.880 8.416 1.00 97.94 90 VAL A C 1
ATOM 753 O O . VAL A 1 90 ? -7.227 -0.887 8.917 1.00 97.94 90 VAL A O 1
ATOM 756 N N . HIS A 1 91 ? -6.805 -3.086 8.976 1.00 97.38 91 HIS A N 1
ATOM 757 C CA . HIS A 1 91 ? -7.535 -3.311 10.223 1.00 97.38 91 HIS A CA 1
ATOM 758 C C . HIS A 1 91 ? -6.939 -2.498 11.381 1.00 97.38 91 HIS A C 1
ATOM 760 O O . HIS A 1 91 ? -7.680 -1.787 12.064 1.00 97.38 91 HIS A O 1
ATOM 766 N N . LYS A 1 92 ? -5.609 -2.529 11.550 1.00 98.00 92 LYS A N 1
ATOM 767 C CA . LYS A 1 92 ? -4.907 -1.732 12.572 1.00 98.00 92 LYS A CA 1
ATOM 768 C C . LYS A 1 92 ? -5.097 -0.227 12.359 1.00 98.00 92 LYS A C 1
ATOM 770 O O . LYS A 1 92 ? -5.340 0.501 13.318 1.00 98.00 92 LYS A O 1
ATOM 775 N N . MET A 1 93 ? -5.046 0.247 11.111 1.00 97.62 93 MET A N 1
ATOM 776 C CA . MET A 1 93 ? -5.299 1.655 10.779 1.00 97.62 93 MET A CA 1
ATOM 777 C C . MET A 1 93 ? -6.716 2.093 11.159 1.00 97.62 93 MET A C 1
ATOM 779 O O . MET A 1 93 ? -6.891 3.154 11.757 1.00 97.62 93 MET A O 1
ATOM 783 N N . LEU A 1 94 ? -7.729 1.289 10.824 1.00 97.06 94 LEU A N 1
ATOM 784 C CA . LEU A 1 94 ? -9.124 1.587 11.152 1.00 97.06 94 LEU A CA 1
ATOM 785 C C . LEU A 1 94 ? -9.335 1.655 12.666 1.00 97.06 94 LEU A C 1
ATOM 787 O O . LEU A 1 94 ? -9.942 2.611 13.150 1.00 97.06 94 LEU A O 1
ATOM 791 N N . GLU A 1 95 ? -8.800 0.683 13.405 1.00 96.19 95 GLU A N 1
ATOM 792 C CA . GLU A 1 95 ? -8.868 0.656 14.867 1.00 96.19 95 GLU A CA 1
ATOM 793 C C . GLU A 1 95 ? -8.190 1.888 15.483 1.00 96.19 95 GLU A C 1
ATOM 795 O O . GLU A 1 95 ? -8.815 2.604 16.269 1.00 96.19 95 GLU A O 1
ATOM 800 N N . ALA A 1 96 ? -6.959 2.199 15.063 1.00 96.25 96 ALA A N 1
ATOM 801 C CA . ALA A 1 96 ? -6.216 3.370 15.531 1.00 96.25 96 ALA A CA 1
ATOM 802 C C . ALA A 1 96 ? -6.940 4.696 15.223 1.00 96.25 96 ALA A C 1
ATOM 804 O O . ALA A 1 96 ? -6.860 5.647 15.999 1.00 96.25 96 ALA A O 1
ATOM 805 N N . ALA A 1 97 ? -7.694 4.754 14.122 1.00 95.56 97 ALA A N 1
ATOM 806 C CA . ALA A 1 97 ? -8.515 5.902 13.742 1.00 95.56 97 ALA A CA 1
ATOM 807 C C . ALA A 1 97 ? -9.894 5.955 14.446 1.00 95.56 97 ALA A C 1
ATOM 809 O O . ALA A 1 97 ? -10.702 6.849 14.165 1.00 95.56 97 ALA A O 1
ATOM 810 N N . GLY A 1 98 ? -10.187 5.022 15.360 1.00 96.50 98 GLY A N 1
ATOM 811 C CA . GLY A 1 98 ? -11.439 4.968 16.123 1.00 96.50 98 GLY A CA 1
ATOM 812 C C . GLY A 1 98 ? -12.626 4.387 15.348 1.00 96.50 98 GLY A C 1
ATOM 813 O O . GLY A 1 98 ? -13.785 4.648 15.689 1.00 96.50 98 GLY A O 1
ATOM 814 N N . PHE A 1 99 ? -12.362 3.623 14.289 1.00 97.50 99 PHE A N 1
ATOM 815 C CA . PHE A 1 99 ? -13.383 2.913 13.531 1.00 97.50 99 PHE A CA 1
ATOM 816 C C . PHE A 1 99 ? -13.509 1.462 13.983 1.00 97.50 99 PHE A C 1
ATOM 818 O O . PHE A 1 99 ? -12.534 0.787 14.299 1.00 97.50 99 PHE A O 1
ATOM 825 N N . LYS A 1 100 ? -14.738 0.954 13.929 1.00 96.50 100 LYS A N 1
ATOM 826 C CA . LYS A 1 100 ? -15.047 -0.464 14.036 1.00 96.50 100 LYS A CA 1
ATOM 827 C C . LYS A 1 100 ? -15.332 -1.029 12.650 1.00 96.50 100 LYS A C 1
ATOM 829 O O . LYS A 1 100 ? -16.256 -0.589 11.954 1.00 96.50 100 LYS A O 1
ATOM 834 N N . LEU A 1 101 ? -14.538 -2.021 12.260 1.00 97.06 101 LEU A N 1
ATOM 835 C CA . LEU A 1 101 ? -14.738 -2.769 11.026 1.00 97.06 101 LEU A CA 1
ATOM 836 C C . LEU A 1 101 ? -16.065 -3.537 11.083 1.00 97.06 101 LEU A C 1
ATOM 838 O O . LEU A 1 101 ? -16.420 -4.132 12.099 1.00 97.06 101 LEU A O 1
ATOM 842 N N . THR A 1 102 ? -16.822 -3.469 9.994 1.00 96.94 102 THR A N 1
ATOM 843 C CA . THR A 1 102 ? -18.143 -4.097 9.845 1.00 96.94 102 THR A CA 1
ATOM 844 C C . THR A 1 102 ? -18.113 -5.207 8.802 1.00 96.94 102 THR A C 1
ATOM 846 O O . THR A 1 102 ? -18.726 -6.246 9.021 1.00 96.94 102 THR A O 1
ATOM 849 N N . ALA A 1 103 ? -17.402 -5.000 7.692 1.00 97.19 103 ALA A N 1
ATOM 850 C CA . ALA A 1 103 ? -17.214 -6.001 6.647 1.00 97.19 103 ALA A CA 1
ATOM 851 C C . ALA A 1 103 ? -15.915 -5.743 5.873 1.00 97.19 103 ALA A C 1
ATOM 853 O O . ALA A 1 103 ? -15.502 -4.587 5.744 1.00 97.19 103 ALA A O 1
ATOM 854 N N . THR A 1 104 ? -15.343 -6.816 5.328 1.00 97.31 104 THR A N 1
ATOM 855 C CA . THR A 1 104 ? -14.222 -6.805 4.382 1.00 97.31 104 THR A CA 1
ATOM 856 C C . THR A 1 104 ? -14.621 -7.654 3.184 1.00 97.31 104 THR A C 1
ATOM 858 O O . THR A 1 104 ? -15.089 -8.774 3.361 1.00 97.31 104 THR A O 1
ATOM 861 N N . GLU A 1 105 ? -14.440 -7.122 1.983 1.00 96.56 105 GLU A N 1
ATOM 862 C CA . GLU A 1 105 ? -14.712 -7.798 0.718 1.00 96.56 105 GLU A CA 1
ATOM 863 C C . GLU A 1 105 ? -13.526 -7.596 -0.219 1.00 96.56 105 GLU A C 1
ATOM 865 O O . GLU A 1 105 ? -12.914 -6.529 -0.240 1.00 96.56 105 GLU A O 1
ATOM 870 N N . HIS A 1 106 ? -13.203 -8.614 -1.009 1.00 95.00 106 HIS A N 1
ATOM 871 C CA . HIS A 1 106 ? -12.179 -8.535 -2.048 1.00 95.00 106 HIS A CA 1
ATOM 872 C C . HIS A 1 106 ? -12.885 -8.689 -3.391 1.00 95.00 106 HIS A C 1
ATOM 874 O O . HIS A 1 106 ? -13.574 -9.683 -3.628 1.00 95.00 106 HIS A O 1
ATOM 880 N N . PHE A 1 107 ? -12.788 -7.675 -4.248 1.00 90.00 107 PHE A N 1
ATOM 881 C CA . PHE A 1 107 ? -13.577 -7.593 -5.472 1.00 90.00 107 PHE A CA 1
ATOM 882 C C . PHE A 1 107 ? -12.700 -7.412 -6.708 1.00 90.00 107 PHE A C 1
ATOM 884 O O . PHE A 1 107 ? -11.709 -6.679 -6.708 1.00 90.00 107 PHE A O 1
ATOM 891 N N . ALA A 1 108 ? -13.112 -8.061 -7.797 1.00 80.00 108 ALA A N 1
ATOM 892 C CA . ALA A 1 108 ? -12.449 -7.940 -9.083 1.00 80.00 108 ALA A CA 1
ATOM 893 C C . ALA A 1 108 ? -12.600 -6.508 -9.664 1.00 80.00 108 ALA A C 1
ATOM 895 O O . ALA A 1 108 ? -13.649 -5.887 -9.510 1.00 80.00 108 ALA A O 1
ATOM 896 N N . PRO A 1 109 ? -11.608 -5.977 -10.395 1.00 77.69 109 PRO A N 1
ATOM 897 C CA . PRO A 1 109 ? -10.402 -6.681 -10.775 1.00 77.69 109 PRO A CA 1
ATOM 898 C C . PRO A 1 109 ? -9.399 -6.787 -9.620 1.00 77.69 109 PRO A C 1
ATOM 900 O O . PRO A 1 109 ? -8.908 -7.889 -9.429 1.00 77.69 109 PRO A O 1
ATOM 903 N N . PHE A 1 110 ? -9.146 -5.740 -8.821 1.00 88.69 110 PHE A N 1
ATOM 904 C CA . PHE A 1 110 ? -7.992 -5.701 -7.900 1.00 88.69 110 PHE A CA 1
ATOM 905 C C . PHE A 1 110 ? -8.252 -4.865 -6.631 1.00 88.69 110 PHE A C 1
ATOM 907 O O . PHE A 1 110 ? -7.467 -3.971 -6.309 1.00 88.69 110 PHE A O 1
ATOM 914 N N . HIS A 1 111 ? -9.385 -5.052 -5.952 1.00 92.81 111 HIS A N 1
ATOM 915 C CA . HIS A 1 111 ? -9.802 -4.155 -4.868 1.00 92.81 111 HIS A CA 1
ATOM 916 C C . HIS A 1 111 ? -10.014 -4.873 -3.540 1.00 92.81 111 HIS A C 1
ATOM 918 O O . HIS A 1 111 ? -10.802 -5.811 -3.462 1.00 92.81 111 HIS A O 1
ATOM 924 N N . MET A 1 112 ? -9.411 -4.333 -2.482 1.00 96.81 112 MET A N 1
ATOM 925 C CA . MET A 1 112 ? -9.794 -4.608 -1.099 1.00 96.81 112 MET A CA 1
ATOM 926 C C . MET A 1 112 ? -10.780 -3.530 -0.637 1.00 96.81 112 MET A C 1
ATOM 928 O O . MET A 1 112 ? -10.501 -2.332 -0.754 1.00 96.81 112 MET A O 1
ATOM 932 N N . ILE A 1 113 ? -11.939 -3.936 -0.123 1.00 97.62 113 ILE A N 1
ATOM 933 C CA . ILE A 1 113 ? -13.037 -3.048 0.264 1.00 97.62 113 ILE A CA 1
ATOM 934 C C . ILE A 1 113 ? -13.381 -3.281 1.730 1.00 97.62 113 ILE A C 1
ATOM 936 O O . ILE A 1 113 ? -13.703 -4.394 2.133 1.00 97.62 113 ILE A O 1
ATOM 940 N N . TYR A 1 114 ? -13.391 -2.210 2.517 1.00 97.81 114 TYR A N 1
ATOM 941 C CA . TYR A 1 114 ? -13.683 -2.259 3.946 1.00 97.81 114 TYR A CA 1
ATOM 942 C C . TYR A 1 114 ? -14.839 -1.323 4.275 1.00 97.81 114 TYR A C 1
ATOM 944 O O . TYR A 1 114 ? -14.795 -0.122 3.993 1.00 97.81 114 TYR A O 1
ATOM 952 N N . LEU A 1 115 ? -15.872 -1.858 4.920 1.00 97.88 115 LEU A N 1
ATOM 953 C CA . LEU A 1 115 ? -16.952 -1.076 5.508 1.00 97.88 115 LEU A CA 1
ATOM 954 C C . LEU A 1 115 ? -16.683 -0.917 7.001 1.00 97.88 115 LEU A C 1
ATOM 956 O O . LEU A 1 115 ? -16.618 -1.903 7.732 1.00 97.88 115 LEU A O 1
ATOM 960 N N . ALA A 1 116 ? -16.576 0.323 7.470 1.00 97.56 116 ALA A N 1
ATOM 961 C CA . ALA A 1 116 ? -16.338 0.625 8.877 1.00 97.56 116 ALA A CA 1
ATOM 962 C C . ALA A 1 116 ? -17.199 1.797 9.360 1.00 97.56 116 ALA A C 1
ATOM 964 O O . ALA A 1 116 ? -17.483 2.737 8.610 1.00 97.56 116 ALA A O 1
ATOM 965 N N . HIS A 1 117 ? -17.599 1.778 10.628 1.00 96.88 117 HIS A N 1
ATOM 966 C CA . HIS A 1 117 ? -18.322 2.879 11.268 1.00 96.88 117 HIS A CA 1
ATOM 967 C C . HIS A 1 117 ? -17.494 3.451 12.411 1.00 96.88 117 HIS A C 1
ATOM 969 O O . HIS A 1 117 ? -16.708 2.741 13.032 1.00 96.88 117 HIS A O 1
ATOM 975 N N . LYS A 1 118 ? -17.627 4.754 12.656 1.00 94.88 118 LYS A N 1
ATOM 976 C CA . LYS A 1 118 ? -16.921 5.397 13.760 1.00 94.88 118 LYS A CA 1
ATOM 977 C C . LYS A 1 118 ? -17.643 5.050 15.057 1.00 94.88 118 LYS A C 1
ATOM 979 O O . LYS A 1 118 ? -18.869 5.158 15.100 1.00 94.88 118 LYS A O 1
ATOM 984 N N . ASN A 1 119 ? -16.899 4.622 16.072 1.00 80.50 119 ASN A N 1
ATOM 985 C CA . ASN A 1 119 ? -17.465 4.485 17.410 1.00 80.50 119 ASN A CA 1
ATOM 986 C C . ASN A 1 119 ? -17.818 5.901 17.897 1.00 80.50 119 ASN A C 1
ATOM 988 O O . ASN A 1 119 ? -16.952 6.779 17.880 1.00 80.50 119 ASN A O 1
ATOM 992 N N . LEU A 1 120 ? -19.097 6.134 18.206 1.00 66.31 120 LEU A N 1
ATOM 993 C CA . LEU A 1 120 ? -19.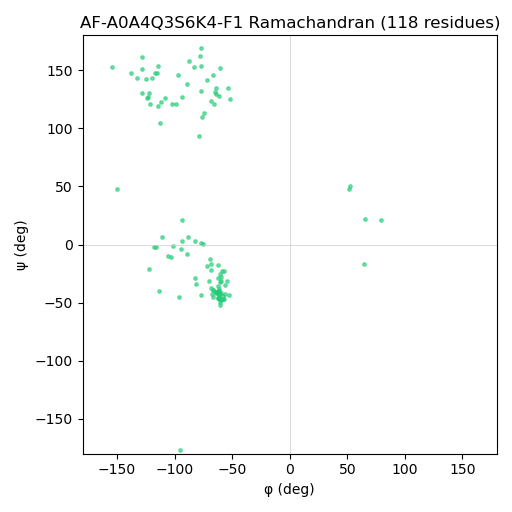587 7.387 18.791 1.00 66.31 120 LEU A CA 1
ATOM 994 C C . LEU A 1 120 ? -19.292 7.430 20.290 1.00 66.31 120 LEU A C 1
ATOM 996 O O . LEU A 1 120 ? -19.402 6.358 20.929 1.00 66.31 120 LEU A O 1
#

Nearest PDB structures (foldseek):
  6nna-assembly1_A  TM=7.025E-01  e=1.851E+00  Homo sapiens
  5i2h-assembly1_B  TM=4.372E-01  e=5.957E-01  Planctopirus limnophila DSM 3776
  8eyi-assembly1_F  TM=6.496E-01  e=2.877E+00  Homo sapiens
  4piv-assembly1_A  TM=7.036E-01  e=5.753E+00  Homo sapiens

Foldseek 3Di:
DKDKDFALCQAQNVQADADALVNVVVCVVVVPDQPDLPCLVSCLVRGNQVRCLVPPVVSDGDDSVVSNVCSNCCVPNVPDDSHNYDPVNVCSVCVVVQWDWDDWDADPPGIIMTDIDHDD

Secondary structure (DSSP, 8-state):
-EEEEE-TTTSTTTTSPPPPHHHHHHHHHHT--TT--TTHHHHHHH--TTTGGGTSSSS----HHHHHHHHHTHHHH----S----HHHHHHHHHHTTEEEEEEEEETTTEEEEEEEE--

Mean predicted aligned error: 3.74 Å

Sequence (120 aa):
MILVLPDPEFTFDHNRQRSTFEHIYQDYQVNTPEEDQTHVQDVIDNCDLSRVYLLNGNGKTIPYEMHVEYCKDNAKLRTLHHHVYTDEVVHKMLEAAGFKLTATEHFAPFHMIYLAHKNL

Solvent-accessible surface area (backbone atoms only — not comparable to full-atom values): 7034 Å² total; per-residue (Å²): 89,78,47,79,42,67,29,31,88,70,46,33,48,49,72,37,76,71,49,53,51,67,58,56,52,49,38,60,75,70,61,64,58,86,65,65,58,88,47,40,62,55,50,63,77,29,46,39,49,91,45,43,21,82,71,60,85,74,69,48,62,72,59,68,70,58,51,48,52,50,52,74,43,24,70,78,67,68,77,72,76,78,67,38,64,47,71,71,33,52,53,53,52,37,47,75,73,47,29,46,82,75,48,76,49,78,44,84,91,41,33,37,35,36,37,31,44,69,70,128

Radius of gyration: 15.4 Å; Cα contacts (8 Å, |Δi|>4): 162; chains: 1; bounding box: 33×26×42 Å

pLDDT: mean 92.62, std 7.33, range [65.69, 98.44]